Protein AF-A0A9X7CD53-F1 (afdb_monomer)

InterPro domains:
  IPR012610 Small acid-soluble spore protein, SspH [PF08141] (2-43)
  IPR012610 Small acid-soluble spore protein, SspH [TIGR02861] (2-43)

pLDDT: mean 85.87, std 6.19, range [59.19, 92.5]

Sequence (44 aa):
MDVTYEGVPVWIESCDEQKGSAQVYDVSNPGESVHVDVTALEEK

Radius of gyration: 9.5 Å; Cα contacts (8 Å, |Δi|>4): 84; chains: 1; bounding box: 17×20×26 Å

Solvent-accessible surface area (backbone atoms only — not comparable to full-atom values): 2620 Å² total; per-residue (Å²): 132,48,35,23,46,94,86,41,61,38,42,78,79,44,73,41,78,91,79,46,34,22,35,28,23,38,74,92,41,78,90,50,73,45,80,42,49,53,85,61,50,44,82,96

Nearest PDB structures (foldseek):
  4pfo-assembly1_A  TM=7.888E-01  e=7.661E-01  Sus 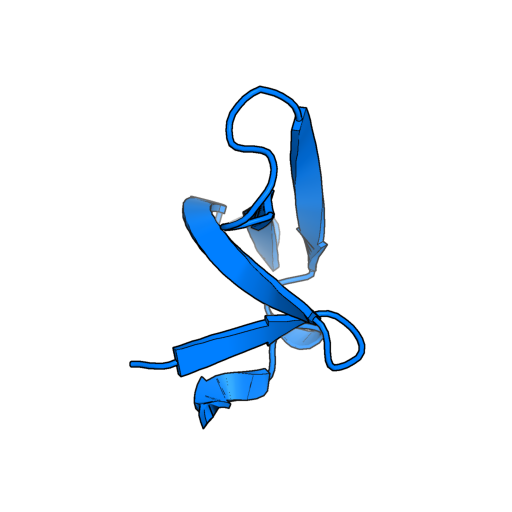scrofa
  4e7z-assembly1_A  TM=8.064E-01  e=1.105E+00  Sus scrofa
  4pfp-assembly1_C  TM=7.809E-01  e=1.040E+00  Sus scrofa
  4e7z-assembly2_B  TM=7.612E-01  e=8.656E-01  Sus scrofa
  4pfp-assembly1_A  TM=7.356E-01  e=8.143E-01  Sus scrofa

Mean predicted aligned error: 4.25 Å

Organism: Bacillus cereus (NCBI:txid1396)

Structure (mmCIF, N/CA/C/O backbone):
data_AF-A0A9X7CD53-F1
#
_entry.id   AF-A0A9X7CD53-F1
#
loop_
_atom_site.group_PDB
_atom_site.id
_atom_site.type_symbol
_atom_site.label_atom_id
_atom_site.label_alt_id
_atom_site.label_comp_id
_atom_site.label_asym_id
_atom_site.label_entity_id
_atom_site.label_seq_id
_atom_site.pdbx_PDB_ins_code
_atom_site.Cartn_x
_atom_site.Cartn_y
_atom_site.Cartn_z
_atom_site.occupancy
_atom_site.B_iso_or_equiv
_atom_site.auth_seq_id
_atom_site.auth_comp_id
_atom_site.auth_asym_id
_atom_site.auth_atom_id
_atom_site.pdbx_PDB_model_num
ATOM 1 N N . MET A 1 1 ? 3.934 -12.255 0.806 1.00 59.19 1 MET A N 1
ATOM 2 C CA . MET A 1 1 ? 3.147 -11.193 1.459 1.00 59.19 1 MET A CA 1
ATOM 3 C C . MET A 1 1 ? 2.800 -10.275 0.325 1.00 59.19 1 MET A C 1
ATOM 5 O O . MET A 1 1 ? 3.597 -9.415 -0.035 1.00 59.19 1 MET A O 1
ATOM 9 N N . ASP A 1 2 ? 1.705 -10.612 -0.338 1.00 79.38 2 ASP A N 1
ATOM 10 C CA . ASP A 1 2 ? 1.290 -9.996 -1.583 1.00 79.38 2 ASP A CA 1
ATOM 11 C C . ASP A 1 2 ? 0.232 -8.967 -1.199 1.00 79.38 2 ASP A C 1
ATOM 13 O O . ASP A 1 2 ? -0.924 -9.303 -0.953 1.00 79.38 2 ASP A O 1
ATOM 17 N N . VAL A 1 3 ? 0.667 -7.719 -1.027 1.00 85.50 3 VAL A N 1
ATOM 18 C CA . VAL A 1 3 ? -0.216 -6.616 -0.643 1.00 85.50 3 VAL A CA 1
ATOM 19 C C . VAL A 1 3 ? -0.818 -6.021 -1.906 1.00 85.50 3 VAL A C 1
ATOM 21 O O . VAL A 1 3 ? -0.117 -5.763 -2.886 1.00 85.50 3 VAL A O 1
ATOM 24 N N . THR A 1 4 ? -2.127 -5.804 -1.886 1.00 87.62 4 THR A N 1
ATOM 25 C CA . THR A 1 4 ? -2.858 -5.184 -2.989 1.00 87.62 4 THR A CA 1
ATOM 26 C C . THR A 1 4 ? -3.633 -3.964 -2.512 1.00 87.62 4 THR A C 1
ATOM 28 O O . THR A 1 4 ? -4.177 -3.954 -1.411 1.00 87.62 4 THR A O 1
ATOM 31 N N . TYR A 1 5 ? -3.682 -2.935 -3.350 1.00 85.69 5 TYR A N 1
ATOM 32 C CA . TYR A 1 5 ? -4.509 -1.749 -3.176 1.00 85.69 5 TYR A CA 1
ATOM 33 C C . TYR A 1 5 ? -5.440 -1.646 -4.385 1.00 85.69 5 TYR A C 1
ATOM 35 O O . TYR A 1 5 ? -4.971 -1.626 -5.521 1.00 85.69 5 TYR A O 1
ATOM 43 N N . GLU A 1 6 ? -6.755 -1.670 -4.159 1.00 84.38 6 GLU A N 1
ATOM 44 C CA . GLU A 1 6 ? -7.770 -1.679 -5.231 1.00 84.38 6 GLU A CA 1
ATOM 45 C C . GLU A 1 6 ? -7.554 -2.796 -6.283 1.00 84.38 6 GLU A C 1
ATOM 47 O O . GLU A 1 6 ? -7.822 -2.635 -7.474 1.00 84.38 6 GLU A O 1
ATOM 52 N N . GLY A 1 7 ? -7.047 -3.957 -5.846 1.00 83.31 7 GLY A N 1
ATOM 53 C CA . GLY A 1 7 ? -6.729 -5.098 -6.714 1.00 83.31 7 GLY A CA 1
ATOM 54 C C . GLY A 1 7 ? -5.408 -4.981 -7.484 1.00 83.31 7 GLY A C 1
ATOM 55 O O . GLY A 1 7 ? -5.063 -5.892 -8.242 1.00 83.31 7 GLY A O 1
ATOM 56 N N . VAL A 1 8 ? -4.654 -3.901 -7.278 1.00 85.88 8 VAL A N 1
ATOM 57 C CA . VAL A 1 8 ? -3.335 -3.674 -7.872 1.00 85.88 8 VAL A CA 1
ATOM 58 C C . VAL A 1 8 ? -2.249 -4.066 -6.867 1.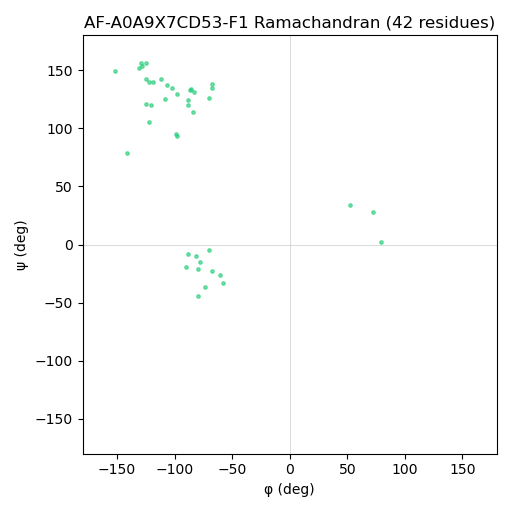00 85.88 8 VAL A C 1
ATOM 60 O O . VAL A 1 8 ? -2.325 -3.650 -5.713 1.00 85.88 8 VAL A O 1
ATOM 63 N N . PRO A 1 9 ? -1.250 -4.882 -7.242 1.00 88.69 9 PRO A N 1
ATOM 64 C CA . PRO A 1 9 ? -0.180 -5.260 -6.330 1.00 88.69 9 PRO A CA 1
ATOM 65 C C . PRO A 1 9 ? 0.726 -4.060 -6.042 1.00 88.69 9 PRO A C 1
ATOM 67 O O . PRO A 1 9 ? 1.268 -3.430 -6.953 1.00 88.69 9 PRO A O 1
ATOM 70 N N . VAL A 1 10 ? 0.904 -3.767 -4.758 1.00 89.38 10 VAL A N 1
ATOM 71 C CA . VAL A 1 10 ? 1.673 -2.619 -4.277 1.00 89.38 10 VAL A CA 1
ATOM 72 C C . VAL A 1 10 ? 2.709 -3.054 -3.252 1.00 89.38 10 VAL A C 1
ATOM 74 O O . VAL A 1 10 ? 2.547 -4.051 -2.549 1.00 89.38 10 VAL A O 1
ATOM 77 N N . TRP A 1 11 ? 3.781 -2.280 -3.149 1.00 90.38 11 TRP A N 1
ATOM 78 C CA . TRP A 1 11 ? 4.784 -2.429 -2.101 1.00 90.38 11 TRP A CA 1
ATOM 79 C C . TRP A 1 11 ? 4.653 -1.309 -1.094 1.00 90.38 11 TRP A C 1
ATOM 81 O O . TRP A 1 11 ? 4.514 -0.150 -1.470 1.00 90.38 11 TRP A O 1
ATOM 91 N N . ILE A 1 12 ? 4.759 -1.652 0.185 1.00 88.62 12 ILE A N 1
ATOM 92 C CA . ILE A 1 12 ? 4.771 -0.674 1.268 1.00 88.62 12 ILE A CA 1
ATOM 93 C C . ILE A 1 12 ? 6.200 -0.153 1.420 1.00 88.62 12 ILE A C 1
ATOM 95 O O . ILE A 1 12 ? 7.108 -0.901 1.778 1.00 88.62 12 ILE A O 1
ATOM 99 N N . GLU A 1 13 ? 6.399 1.131 1.134 1.00 89.19 13 GLU A N 1
ATOM 100 C CA . GLU A 1 13 ? 7.664 1.833 1.364 1.00 89.19 13 GLU 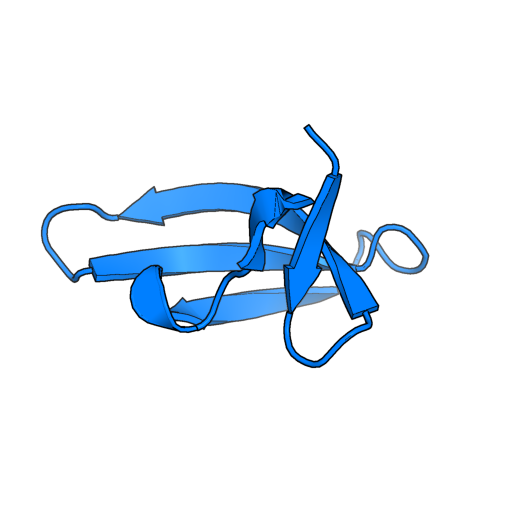A CA 1
ATOM 101 C C . GLU A 1 13 ? 7.804 2.225 2.834 1.00 89.19 13 GLU A C 1
ATOM 103 O O . GLU A 1 13 ? 8.856 2.037 3.445 1.00 89.19 13 GLU A O 1
ATOM 108 N N . SER A 1 14 ? 6.724 2.753 3.407 1.00 88.62 14 SER A N 1
ATOM 109 C CA . SER A 1 14 ? 6.668 3.176 4.800 1.00 88.62 14 SER A CA 1
ATOM 110 C C . SER A 1 14 ? 5.242 3.070 5.323 1.00 88.62 14 SER A C 1
ATOM 112 O O . SER A 1 14 ? 4.283 3.247 4.577 1.00 88.62 14 SER A O 1
ATOM 114 N N . CYS A 1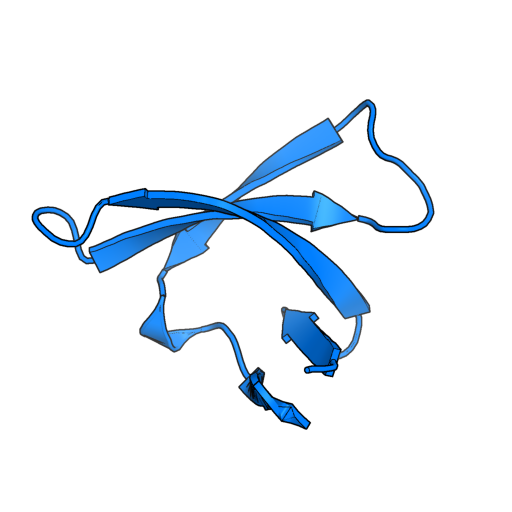 15 ? 5.090 2.795 6.613 1.00 88.75 15 CYS A N 1
ATOM 115 C CA . CYS A 1 15 ? 3.797 2.745 7.280 1.00 88.75 15 CYS A CA 1
ATOM 116 C C . 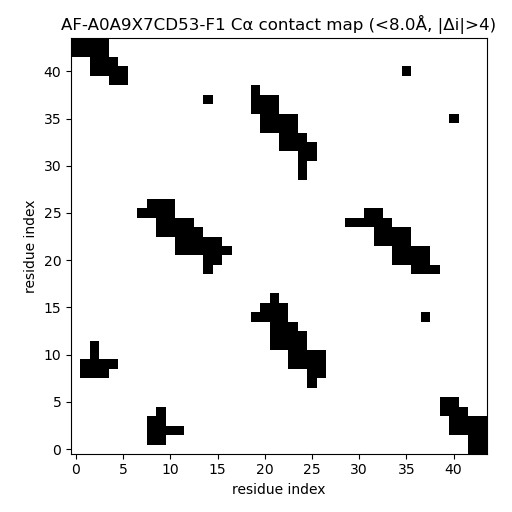CYS A 1 15 ? 3.820 3.706 8.470 1.00 88.75 15 CYS A C 1
ATOM 118 O O . CYS A 1 15 ? 4.662 3.580 9.357 1.00 88.75 15 CYS A O 1
ATOM 120 N N . ASP A 1 16 ? 2.912 4.678 8.474 1.00 90.75 16 ASP A N 1
ATOM 121 C CA . ASP A 1 16 ? 2.703 5.610 9.577 1.00 90.75 16 ASP A CA 1
ATOM 122 C C . ASP A 1 16 ? 1.528 5.116 10.427 1.00 90.75 16 ASP A C 1
ATOM 124 O O . ASP A 1 16 ? 0.354 5.396 10.168 1.00 90.75 16 ASP A O 1
ATOM 128 N N . GLU A 1 17 ? 1.861 4.347 11.460 1.00 84.12 17 GLU A N 1
ATOM 129 C CA . GLU A 1 17 ? 0.891 3.752 12.384 1.00 84.12 17 GLU A CA 1
ATOM 130 C C . GLU A 1 17 ? 0.171 4.801 13.247 1.00 84.12 17 GLU A C 1
ATOM 132 O O . GLU A 1 17 ? -0.928 4.545 13.735 1.00 84.12 17 GLU A O 1
ATOM 137 N N . GLN A 1 18 ? 0.757 5.991 13.437 1.00 88.62 18 GLN A N 1
ATOM 138 C CA . GLN A 1 18 ? 0.123 7.065 14.211 1.00 88.62 18 GLN A CA 1
ATOM 139 C C . GLN A 1 18 ? -1.023 7.708 13.434 1.00 88.62 18 GLN A C 1
ATOM 141 O O . GLN A 1 18 ? -2.034 8.093 14.024 1.00 88.62 18 GLN A O 1
ATOM 146 N N . LYS A 1 19 ? -0.857 7.835 12.116 1.00 86.62 19 LYS A N 1
ATOM 147 C CA . LYS A 1 19 ? -1.878 8.367 11.211 1.00 86.62 19 LYS A CA 1
ATOM 148 C C . LYS A 1 19 ? -2.798 7.295 10.640 1.00 86.62 19 LYS A C 1
ATOM 150 O O . LYS A 1 19 ? -3.883 7.642 10.189 1.00 86.62 19 LYS A O 1
ATOM 155 N N . GLY A 1 20 ? -2.385 6.028 10.664 1.00 89.31 20 GLY A N 1
ATOM 156 C CA . GLY A 1 20 ? -3.105 4.948 9.989 1.00 89.31 20 GLY A CA 1
ATOM 157 C C . GLY A 1 20 ? -2.957 5.009 8.468 1.00 89.31 20 GLY A C 1
ATOM 158 O O . GLY A 1 20 ? -3.833 4.547 7.744 1.00 89.31 20 GLY A O 1
ATOM 159 N N . SER A 1 21 ? -1.854 5.568 7.969 1.00 92.12 21 SER A N 1
ATOM 160 C CA . SER A 1 21 ? -1.587 5.700 6.534 1.00 92.12 21 SER A CA 1
ATOM 161 C C . SER A 1 21 ? -0.282 5.010 6.161 1.00 92.12 21 SER A C 1
ATOM 163 O O . SER A 1 21 ? 0.707 5.156 6.872 1.00 92.12 21 SER A O 1
ATOM 165 N N . ALA A 1 22 ? -0.242 4.326 5.026 1.00 91.94 22 ALA A N 1
ATOM 166 C CA . ALA A 1 22 ? 0.971 3.778 4.441 1.00 91.94 22 ALA A CA 1
ATOM 167 C C . ALA A 1 22 ? 1.318 4.501 3.141 1.00 91.94 22 ALA A C 1
ATOM 169 O O . ALA A 1 22 ? 0.448 4.856 2.347 1.00 91.94 22 ALA A O 1
ATOM 170 N N . GLN A 1 23 ? 2.609 4.703 2.920 1.00 92.50 23 GLN A N 1
ATOM 171 C CA . GLN A 1 23 ? 3.145 5.070 1.626 1.00 92.50 23 GLN A CA 1
ATOM 172 C C . GLN A 1 23 ? 3.444 3.788 0.863 1.00 92.50 23 GLN A C 1
ATOM 174 O O . GLN A 1 23 ? 4.237 2.954 1.311 1.00 92.50 23 GLN A O 1
ATOM 179 N N . VAL A 1 24 ? 2.794 3.633 -0.281 1.00 90.50 24 VAL A N 1
ATOM 180 C CA . VAL A 1 24 ? 2.949 2.472 -1.148 1.00 90.50 24 VAL A CA 1
ATOM 181 C C . VAL A 1 24 ? 3.345 2.905 -2.550 1.00 90.50 24 VAL A C 1
ATOM 183 O O . VAL A 1 24 ? 3.085 4.036 -2.946 1.00 90.50 24 VAL A O 1
ATOM 186 N N . TYR A 1 25 ? 3.976 2.023 -3.308 1.00 89.88 25 TYR A N 1
ATOM 187 C CA . TYR A 1 25 ? 4.245 2.232 -4.729 1.00 89.88 25 TYR A CA 1
ATOM 188 C C . TYR A 1 25 ? 3.816 1.014 -5.532 1.00 89.88 25 TYR A C 1
ATOM 190 O O . TYR A 1 25 ? 3.813 -0.118 -5.036 1.00 89.88 2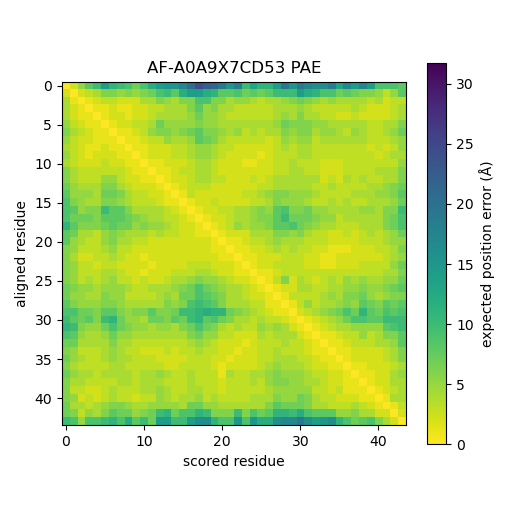5 TYR A O 1
ATOM 198 N N . ASP A 1 26 ? 3.458 1.253 -6.788 1.00 87.75 26 ASP A N 1
ATOM 199 C CA . ASP A 1 26 ? 3.115 0.179 -7.706 1.00 87.75 26 ASP A CA 1
ATOM 200 C C . ASP A 1 26 ? 4.360 -0.653 -8.019 1.00 87.75 26 ASP A C 1
ATOM 202 O O . ASP A 1 26 ? 5.420 -0.106 -8.339 1.00 87.75 26 ASP A O 1
ATOM 206 N N . VAL A 1 27 ? 4.240 -1.983 -7.982 1.00 83.44 27 VAL A N 1
ATOM 207 C CA . VAL A 1 27 ? 5.368 -2.875 -8.320 1.00 83.44 27 VAL A CA 1
ATOM 208 C C . VAL A 1 27 ? 5.872 -2.596 -9.741 1.00 83.44 27 VAL A C 1
ATOM 210 O O . VAL A 1 27 ? 7.062 -2.726 -10.030 1.00 83.44 27 VAL A O 1
ATOM 213 N N . SER A 1 28 ? 4.960 -2.214 -10.634 1.00 85.00 28 SER A N 1
ATOM 214 C CA . SER A 1 28 ? 5.239 -1.925 -12.038 1.00 85.00 28 SER A CA 1
ATOM 215 C C . SER A 1 28 ? 5.832 -0.531 -12.233 1.00 85.00 28 SER A C 1
ATOM 217 O O . SER A 1 28 ? 6.463 -0.285 -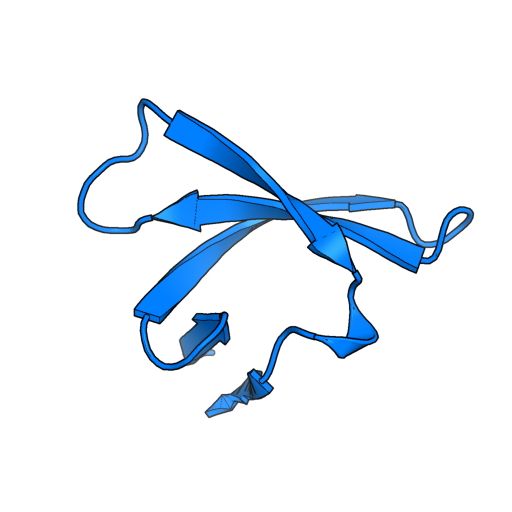13.262 1.00 85.00 28 SER A O 1
ATOM 219 N N . ASN A 1 29 ? 5.638 0.382 -11.274 1.00 81.94 29 ASN A N 1
ATOM 220 C CA . ASN A 1 29 ? 6.105 1.760 -11.357 1.00 81.94 29 ASN A CA 1
ATOM 221 C C . ASN A 1 29 ? 6.632 2.281 -10.002 1.00 81.94 29 ASN A C 1
ATOM 223 O O . ASN A 1 29 ? 5.969 3.074 -9.335 1.00 81.94 29 ASN A O 1
ATOM 227 N N . PRO A 1 30 ? 7.866 1.912 -9.611 1.00 79.25 30 PRO A N 1
ATOM 228 C CA . PRO A 1 30 ? 8.458 2.324 -8.334 1.00 79.25 30 PRO A CA 1
ATOM 229 C C . PRO A 1 30 ? 8.817 3.818 -8.261 1.00 79.25 30 PRO A C 1
ATOM 231 O O . PRO A 1 30 ? 9.271 4.290 -7.225 1.00 79.25 30 PRO A O 1
ATOM 234 N N . GLY A 1 31 ? 8.665 4.569 -9.358 1.00 83.75 31 GLY A N 1
ATOM 235 C CA . GLY A 1 31 ? 8.879 6.017 -9.377 1.00 83.75 31 GLY A CA 1
ATOM 236 C C . GLY A 1 31 ? 7.691 6.826 -8.854 1.00 83.75 31 GLY A C 1
ATOM 237 O O . GLY A 1 31 ? 7.828 8.034 -8.663 1.00 83.75 31 GLY A O 1
ATOM 238 N N . GLU A 1 32 ? 6.541 6.185 -8.639 1.00 80.81 32 GLU A N 1
ATOM 239 C CA . GLU A 1 32 ? 5.318 6.835 -8.182 1.00 80.81 32 GLU A CA 1
ATOM 240 C C . GLU A 1 32 ? 4.851 6.189 -6.876 1.00 80.81 32 GLU A C 1
ATOM 242 O O . GLU A 1 32 ? 4.347 5.066 -6.862 1.00 80.81 32 GLU A O 1
ATOM 247 N N . SER A 1 33 ? 5.051 6.904 -5.767 1.00 88.00 33 SER A N 1
ATOM 248 C CA . SER A 1 33 ? 4.538 6.507 -4.461 1.00 88.00 33 SER A CA 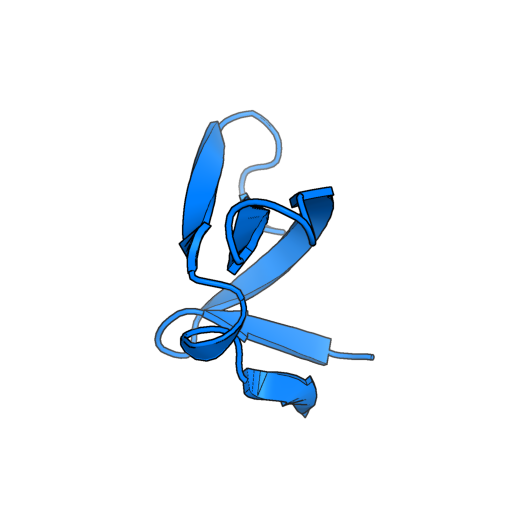1
ATOM 249 C C . SER A 1 33 ? 3.299 7.317 -4.081 1.00 88.00 33 SER A C 1
ATOM 251 O O . SER A 1 33 ? 3.233 8.538 -4.235 1.00 88.00 33 SER A O 1
ATOM 253 N N . VAL A 1 34 ? 2.299 6.605 -3.577 1.00 87.88 34 VAL A N 1
ATOM 254 C CA . VAL A 1 34 ? 0.987 7.097 -3.165 1.00 87.88 34 VAL A CA 1
ATOM 255 C C . VAL A 1 34 ? 0.780 6.827 -1.681 1.00 87.88 34 VAL A C 1
ATOM 257 O O . VAL A 1 34 ? 1.155 5.781 -1.159 1.00 87.88 34 VAL A O 1
ATOM 260 N N . HIS A 1 35 ? 0.179 7.791 -0.988 1.00 90.94 35 HIS A N 1
ATOM 261 C CA . HIS A 1 35 ? -0.268 7.601 0.388 1.00 90.94 35 HIS A CA 1
ATOM 262 C C . HIS A 1 35 ? -1.686 7.045 0.388 1.00 90.94 35 HIS A C 1
ATOM 264 O O . HIS A 1 35 ? -2.593 7.661 -0.172 1.00 90.94 35 HIS A O 1
ATOM 270 N N . VAL A 1 36 ? -1.861 5.910 1.048 1.00 89.31 36 VAL A N 1
ATOM 271 C CA . VAL A 1 36 ? -3.136 5.212 1.191 1.00 89.31 36 VAL A CA 1
ATOM 272 C C . VAL A 1 36 ? -3.388 4.904 2.661 1.00 89.31 36 VAL A C 1
ATOM 274 O O . VAL A 1 36 ? -2.456 4.826 3.460 1.00 89.31 36 VAL A O 1
ATOM 277 N N . ASP A 1 37 ? -4.646 4.733 3.045 1.00 90.38 37 ASP A N 1
ATOM 278 C CA . ASP A 1 37 ? -4.977 4.239 4.380 1.00 90.38 37 ASP A CA 1
ATOM 279 C C . ASP A 1 37 ? -4.523 2.785 4.533 1.00 90.38 37 ASP A C 1
ATOM 281 O O . ASP A 1 37 ? -4.745 1.956 3.649 1.00 90.38 37 ASP A O 1
ATOM 285 N N . VAL A 1 38 ? -3.949 2.440 5.689 1.00 86.94 38 VAL A N 1
ATOM 286 C CA . VAL A 1 38 ? -3.523 1.053 5.971 1.00 86.94 38 VAL A CA 1
ATOM 287 C C . VAL A 1 38 ? -4.696 0.077 5.934 1.00 86.94 38 VAL A C 1
ATOM 289 O O . VAL A 1 38 ? -4.522 -1.099 5.647 1.00 86.94 38 VAL A O 1
ATOM 292 N N . THR A 1 39 ? -5.902 0.574 6.207 1.00 88.19 39 THR A N 1
ATOM 293 C CA . THR A 1 39 ? -7.141 -0.212 6.188 1.00 88.19 39 THR A CA 1
ATOM 294 C C . THR A 1 39 ? -7.675 -0.462 4.779 1.00 88.19 39 THR A C 1
ATOM 296 O O . THR A 1 39 ? -8.523 -1.332 4.605 1.00 88.19 39 THR A O 1
ATOM 299 N N . ALA A 1 40 ? -7.185 0.281 3.784 1.00 87.00 40 ALA A N 1
ATOM 300 C CA . ALA A 1 40 ? -7.523 0.089 2.379 1.00 87.00 40 ALA A CA 1
ATOM 301 C C . ALA A 1 40 ? -6.589 -0.916 1.680 1.00 87.00 40 ALA A C 1
ATOM 303 O O . ALA A 1 40 ? -6.828 -1.275 0.529 1.00 87.00 40 ALA A O 1
ATOM 304 N N . LEU A 1 41 ? -5.524 -1.353 2.359 1.00 86.88 41 LEU A N 1
ATOM 305 C CA . LEU A 1 41 ? -4.627 -2.394 1.876 1.00 86.88 41 LEU A CA 1
ATOM 306 C C . LEU A 1 41 ? -5.203 -3.773 2.196 1.00 86.88 41 LEU A C 1
ATOM 308 O O . LEU A 1 41 ? -5.579 -4.060 3.332 1.00 86.88 41 LEU A O 1
ATOM 312 N N . GLU A 1 42 ? -5.230 -4.639 1.191 1.00 86.06 42 GLU A N 1
ATOM 313 C CA . GLU A 1 42 ? -5.650 -6.030 1.322 1.00 86.06 42 GLU A CA 1
ATOM 314 C C . GLU A 1 42 ? -4.427 -6.946 1.206 1.00 86.06 42 GLU A C 1
ATOM 316 O O . GLU A 1 42 ? -3.681 -6.884 0.224 1.00 86.06 42 GLU A O 1
ATOM 321 N N . GLU A 1 43 ? -4.218 -7.806 2.205 1.00 78.25 43 GLU A N 1
ATOM 322 C CA . GLU A 1 43 ? -3.205 -8.865 2.161 1.00 78.25 43 GLU A CA 1
ATOM 323 C C . GLU A 1 43 ? -3.763 -10.117 1.478 1.00 78.25 43 GLU A C 1
ATOM 325 O O . GLU A 1 43 ? -4.865 -10.577 1.801 1.00 78.25 43 GLU A O 1
ATOM 330 N N . LYS A 1 44 ? -2.980 -10.690 0.560 1.00 65.69 44 LYS A N 1
ATOM 331 C C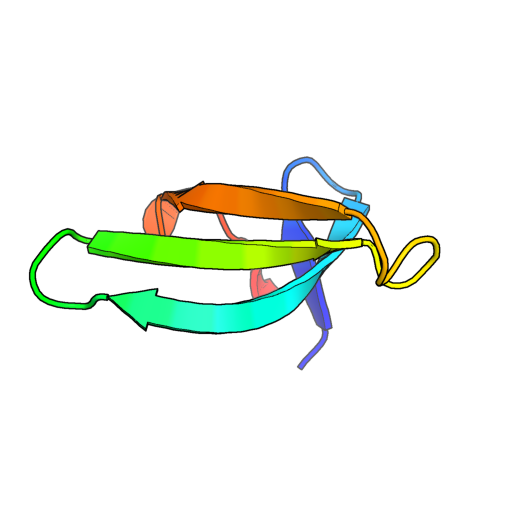A . LYS A 1 44 ? -3.285 -11.944 -0.130 1.00 65.69 44 LYS A CA 1
ATOM 332 C C . LYS A 1 44 ? -2.272 -13.050 0.162 1.00 65.69 44 LYS A C 1
ATOM 334 O O . LYS A 1 44 ? -1.076 -12.744 0.392 1.00 65.69 44 LYS A O 1
#

Foldseek 3Di:
DFKDAPNFTWDFPAADPVVQWTWIDGPVCNPDIDIDGVVRIDDD

Secondary structure (DSSP, 8-state):
--EEETTEEEEEEEEETTTTEEEEEETTEEEEEEEEEGGGEEE-